Protein AF-A0AAD9IJ02-F1 (afdb_monomer)

Secondary structure (DSSP, 8-state):
--HHHHHHHHHHHTTGGGTTT-EEEEET-TTSHHHHHHHHTT-SEEEEEES-HHHHHHHHHHHHTTS-TTSSS--SEEEEE--GGGBTTTBPPP--SEEE----TTSS-TT-------EE---

Solvent-accessible surface area (backbone atoms only — not comparable to full-atom values): 7118 Å² total; per-residue (Å²): 138,57,75,68,52,55,57,39,35,60,56,44,67,77,41,41,90,75,23,52,73,29,38,32,30,22,58,59,33,49,55,26,46,55,44,53,36,36,47,75,44,40,23,63,28,28,46,27,27,25,73,51,64,72,33,45,55,48,17,51,57,54,45,54,75,77,30,48,85,87,44,101,66,52,66,55,63,48,82,43,84,42,56,79,90,36,48,64,75,86,38,74,67,85,84,36,51,32,33,39,35,71,74,76,93,80,83,74,76,94,84,75,90,75,72,74,48,78,43,74,52,76,133

InterPro domains:
  IPR002052 DNA methylase, N-6 adenine-specific, conserved site [PS00092] (99-105)
  IPR029063 S-adenosyl-L-methionine-dependent methyltransferase superfamily [G3DSA:3.40.50.150] (1-121)
  IPR029063 S-adenosyl-L-methionine-dependent methyltransferase superfamily [SSF53335] (11-120)
  IPR051720 rRNA N6-Adenosine-Methyltransferase/Polyamine Synthase [PTHR23290] (9-113)

Sequence (123 aa):
MKLKELESLMQVSNSFDEFEGRVVADLGCGTGMLAIGAAVLGASHVVAVDVDQDALDLAKENVAGIYDDDDDEPSPIDFIKADVRALGEQQPRIVADTVIMNPPFGTRQKGTNRSLRVHYLLP

Radius of gyration: 14.1 Å; Cα contacts (8 Å, |Δi|>4): 220; chains: 1; bounding box: 35×31×48 Å

pLDDT: mean 81.86, std 16.95, range [34.69, 97.19]

Nearest PDB structures (foldseek):
  6h2v-assembly2_C  TM=8.046E-01  e=5.212E-09  Homo sapiens
  1wy7-assembly1_A  TM=8.695E-01  e=3.372E-08  Pyrococcus horikoshii OT3
  1wy7-assembly3_C  TM=8.698E-01  e=4.963E-08  Pyrococcus horikoshii OT3
  1wy7-assembly4_D  TM=8.541E-01  e=6.421E-08  Pyrococcus horikoshii OT3
  5lv4-assembly1_A-2  TM=8.659E-01  e=7.533E-06  Mus musculus

Mean predicted aligned error: 7.17 Å

Foldseek 3Di:
DDPVLVLLLVLLVVCLVVQAQWEEEEEQCQLNSNVLSSVVSHHQAYEYEHQDPVRLVNNVVVLCVPAPPPDPDGRRYDYDNDDPVCDPPVHDHDDIQWYWYDPDPPDDDPDDDDGIDIDGDDD

Organism: Prototheca wickerhamii (NCBI:txid3111)

Structure (mmCIF, N/CA/C/O backbone):
data_AF-A0AAD9IJ02-F1
#
_entry.id   AF-A0AAD9IJ02-F1
#
loop_
_atom_site.group_PDB
_atom_site.id
_atom_site.type_symbol
_atom_site.label_atom_id
_atom_site.label_alt_id
_atom_site.label_comp_id
_atom_site.label_asym_id
_atom_site.label_entity_id
_atom_site.label_seq_id
_atom_site.pdbx_PDB_ins_code
_atom_site.Cartn_x
_atom_site.Cartn_y
_atom_site.Cartn_z
_atom_site.occupancy
_atom_site.B_iso_or_equiv
_atom_site.auth_seq_id
_atom_site.auth_comp_id
_atom_site.auth_asym_id
_atom_site.auth_atom_id
_atom_site.pdbx_PDB_model_num
ATOM 1 N N . MET A 1 1 ? 15.514 8.988 3.420 1.00 58.41 1 MET A N 1
ATOM 2 C CA . MET A 1 1 ? 14.895 7.767 3.964 1.00 58.41 1 MET A CA 1
ATOM 3 C C . MET A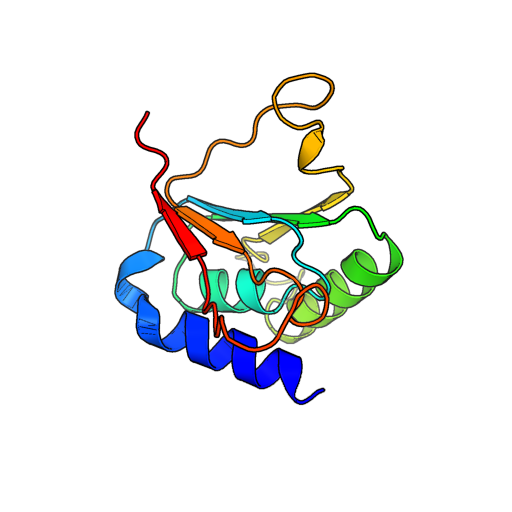 1 1 ? 15.019 7.755 5.484 1.00 58.41 1 MET A C 1
ATOM 5 O O . MET A 1 1 ? 16.122 7.921 6.003 1.00 58.41 1 MET A O 1
ATOM 9 N N . LYS A 1 2 ? 13.899 7.665 6.203 1.00 73.56 2 LYS A N 1
ATOM 10 C CA . LYS A 1 2 ? 13.828 7.643 7.677 1.00 73.56 2 LYS A CA 1
ATOM 11 C C . LYS A 1 2 ? 14.028 6.205 8.185 1.00 73.56 2 LYS A C 1
ATOM 13 O O . LYS A 1 2 ? 13.616 5.260 7.528 1.00 73.56 2 LYS A O 1
ATOM 18 N N . LEU A 1 3 ? 14.589 6.022 9.386 1.00 71.81 3 LEU A N 1
ATOM 19 C CA . LEU A 1 3 ? 14.873 4.695 9.979 1.00 71.81 3 LEU A CA 1
ATOM 20 C C . LEU A 1 3 ? 13.672 3.722 9.947 1.00 71.81 3 LEU A C 1
ATOM 22 O O . LEU A 1 3 ? 13.836 2.542 9.664 1.00 71.81 3 LEU A O 1
ATOM 26 N N . LYS A 1 4 ? 12.456 4.235 10.165 1.00 69.12 4 LYS A N 1
ATOM 27 C CA . LYS A 1 4 ? 11.210 3.446 10.164 1.00 69.12 4 LYS A CA 1
ATOM 28 C C . LYS A 1 4 ? 10.842 2.857 8.796 1.00 69.12 4 LYS A C 1
ATOM 30 O O . LYS A 1 4 ? 10.205 1.809 8.723 1.00 69.12 4 LYS A O 1
ATOM 35 N N . GLU A 1 5 ? 11.223 3.531 7.714 1.00 76.25 5 GLU A N 1
ATOM 36 C CA . GLU A 1 5 ? 10.972 3.068 6.343 1.00 76.25 5 GLU A CA 1
ATOM 37 C C . GLU A 1 5 ? 11.835 1.834 6.048 1.00 76.25 5 GLU A C 1
ATOM 39 O O . GLU A 1 5 ? 11.352 0.853 5.489 1.00 76.25 5 GLU A O 1
ATOM 44 N N . LEU A 1 6 ? 13.085 1.838 6.526 1.00 74.25 6 LEU A N 1
ATOM 45 C CA . LEU A 1 6 ? 14.012 0.714 6.387 1.00 74.25 6 LEU A CA 1
ATOM 46 C C . LEU A 1 6 ? 13.545 -0.515 7.179 1.00 74.25 6 LEU A C 1
ATOM 48 O O . LEU A 1 6 ? 13.568 -1.630 6.666 1.00 74.25 6 LEU A O 1
ATOM 52 N N . GLU A 1 7 ? 13.074 -0.313 8.411 1.00 77.06 7 GLU A N 1
ATOM 53 C CA . GLU A 1 7 ? 12.501 -1.388 9.233 1.00 77.06 7 GLU A CA 1
ATOM 54 C C . GLU A 1 7 ? 11.264 -2.020 8.586 1.00 77.06 7 GLU A C 1
ATOM 56 O O . GLU A 1 7 ? 11.040 -3.221 8.730 1.00 77.06 7 GLU A O 1
ATOM 61 N N . SER A 1 8 ? 10.459 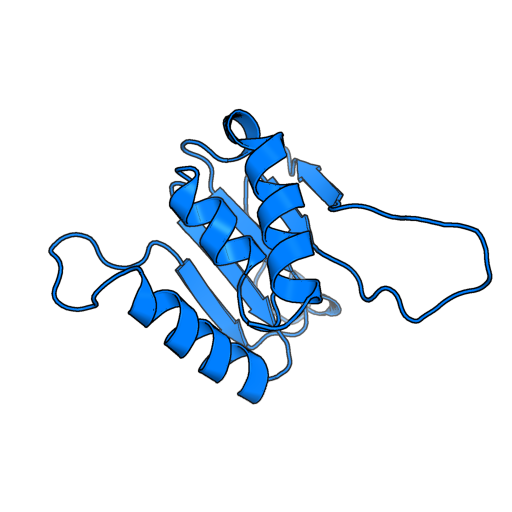-1.222 7.879 1.00 77.56 8 SER A N 1
ATOM 62 C CA . SER A 1 8 ? 9.264 -1.705 7.179 1.00 77.56 8 SER A CA 1
ATOM 63 C C . SER A 1 8 ? 9.646 -2.580 5.982 1.00 77.56 8 SER A C 1
ATOM 65 O O . SER A 1 8 ? 9.130 -3.688 5.848 1.00 77.56 8 SER A O 1
ATOM 67 N N . LEU A 1 9 ? 10.621 -2.149 5.174 1.00 78.62 9 LEU A N 1
ATOM 68 C CA . LEU A 1 9 ? 11.122 -2.943 4.048 1.00 78.62 9 LE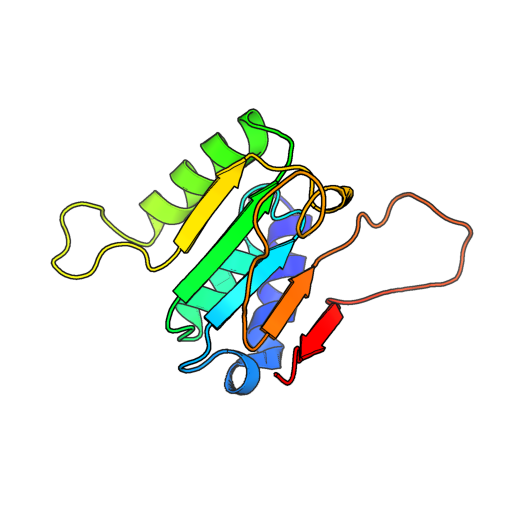U A CA 1
ATOM 69 C C . LEU A 1 9 ? 11.768 -4.259 4.490 1.00 78.62 9 LEU A C 1
ATOM 71 O O . LEU A 1 9 ? 11.489 -5.294 3.894 1.00 78.62 9 LEU A O 1
ATOM 75 N N . MET A 1 10 ? 12.578 -4.246 5.556 1.00 77.06 10 MET A N 1
ATOM 76 C CA . MET A 1 10 ? 13.199 -5.476 6.069 1.00 77.06 10 MET A CA 1
ATOM 77 C C . MET A 1 10 ? 12.173 -6.502 6.565 1.00 77.06 10 MET A C 1
ATOM 79 O O . MET A 1 10 ? 12.429 -7.704 6.542 1.00 77.06 10 MET A O 1
ATOM 83 N N . GLN A 1 11 ? 11.016 -6.052 7.052 1.00 76.38 11 GLN A N 1
ATOM 84 C CA . GLN A 1 11 ? 9.948 -6.962 7.468 1.00 76.38 11 GLN A CA 1
ATOM 85 C C . GLN A 1 11 ? 9.268 -7.616 6.266 1.00 76.38 11 GLN A C 1
ATOM 87 O O . GLN A 1 11 ? 9.019 -8.820 6.287 1.00 76.38 11 GLN A O 1
ATOM 92 N N . VAL A 1 12 ? 9.018 -6.842 5.211 1.00 80.06 12 VAL A N 1
ATOM 93 C CA . VAL A 1 12 ? 8.391 -7.330 3.977 1.00 80.06 12 VAL A CA 1
ATOM 94 C C . VAL A 1 12 ? 9.329 -8.275 3.229 1.00 80.06 12 VAL A C 1
ATOM 96 O O . VAL A 1 12 ? 8.906 -9.360 2.844 1.00 80.06 12 VAL A O 1
ATOM 99 N N . SER A 1 13 ? 10.625 -7.956 3.139 1.00 78.19 13 SER A N 1
ATOM 100 C CA . SER A 1 13 ? 11.620 -8.805 2.461 1.00 78.19 13 SER A CA 1
ATOM 101 C C . SER A 1 13 ? 11.745 -10.212 3.049 1.00 78.19 13 SER A C 1
ATOM 103 O O . SER A 1 13 ? 12.079 -11.147 2.330 1.00 78.19 13 SER A O 1
ATOM 105 N N . ASN A 1 14 ? 11.468 -10.387 4.344 1.00 79.06 14 ASN A N 1
ATOM 106 C CA . ASN A 1 14 ? 11.504 -11.700 4.995 1.00 79.06 14 ASN A CA 1
ATOM 107 C C . ASN A 1 14 ? 10.284 -12.584 4.674 1.00 79.06 14 ASN A C 1
ATOM 109 O O . ASN A 1 14 ? 10.223 -13.706 5.169 1.00 79.06 14 ASN A O 1
ATOM 113 N N . SER A 1 15 ? 9.333 -12.092 3.873 1.00 75.06 15 SER A N 1
ATOM 114 C CA . SER A 1 15 ? 8.052 -12.753 3.591 1.00 75.06 15 SER A CA 1
ATOM 115 C C . SER A 1 15 ? 7.784 -12.880 2.080 1.00 75.06 15 SER A C 1
ATOM 117 O O . SER A 1 15 ? 6.633 -12.844 1.669 1.00 75.06 15 SER A O 1
ATOM 119 N N . PHE A 1 16 ? 8.826 -12.988 1.240 1.00 69.19 16 PHE A N 1
ATOM 120 C CA . PHE A 1 16 ? 8.719 -13.007 -0.235 1.00 69.19 16 PHE A CA 1
ATOM 121 C C . PHE A 1 16 ? 7.615 -13.944 -0.767 1.00 69.19 16 PHE A C 1
ATOM 123 O O . PHE A 1 16 ? 6.700 -13.484 -1.450 1.00 69.19 16 PHE A O 1
ATOM 130 N N . ASP A 1 17 ? 7.626 -15.217 -0.355 1.00 74.44 17 ASP A N 1
ATOM 131 C CA . ASP A 1 17 ? 6.635 -16.228 -0.772 1.00 74.44 17 ASP A CA 1
ATOM 132 C C . ASP A 1 17 ? 5.188 -15.896 -0.332 1.00 74.44 17 ASP A C 1
ATOM 134 O O . ASP A 1 17 ? 4.224 -16.531 -0.768 1.00 74.44 17 ASP A O 1
ATOM 138 N N . GLU A 1 18 ? 5.003 -14.926 0.570 1.00 77.25 18 GLU A N 1
ATOM 139 C CA . GLU A 1 18 ? 3.688 -14.519 1.068 1.00 77.25 18 GLU A CA 1
ATOM 140 C C . GLU A 1 18 ? 2.985 -13.480 0.186 1.00 77.25 18 GLU A C 1
ATOM 142 O O . GLU A 1 18 ? 1.788 -13.241 0.388 1.00 77.25 18 GLU A O 1
ATOM 147 N N . PHE A 1 19 ? 3.685 -12.879 -0.778 1.00 88.12 19 PHE A N 1
ATOM 148 C CA . PHE A 1 19 ? 3.135 -11.821 -1.630 1.00 88.12 19 PHE A CA 1
ATOM 149 C C . PHE A 1 19 ? 3.021 -12.220 -3.098 1.00 88.12 19 PHE A C 1
ATOM 151 O O . PHE A 1 19 ? 2.088 -11.759 -3.750 1.00 88.12 19 PHE A O 1
ATOM 158 N N . GLU A 1 20 ? 3.900 -13.089 -3.604 1.00 91.69 20 GLU A N 1
ATOM 159 C CA . GLU A 1 20 ? 3.946 -13.436 -5.028 1.00 91.69 20 GLU A CA 1
ATOM 160 C C . GLU A 1 20 ? 2.574 -13.882 -5.575 1.00 91.69 20 GLU A C 1
ATOM 162 O O . GLU A 1 20 ? 1.955 -14.832 -5.086 1.00 91.69 20 GLU A O 1
ATOM 167 N N . GLY A 1 21 ? 2.080 -13.160 -6.586 1.00 92.69 21 GLY A N 1
ATOM 168 C CA . GLY A 1 21 ? 0.811 -13.425 -7.266 1.00 92.69 21 GLY A CA 1
ATOM 169 C C . GLY A 1 21 ? -0.455 -13.145 -6.447 1.00 92.69 21 GLY A C 1
ATOM 170 O O . GLY A 1 21 ? -1.537 -13.541 -6.879 1.00 92.69 21 GLY A O 1
ATOM 171 N N . ARG A 1 22 ? -0.347 -12.504 -5.275 1.00 94.06 22 ARG A N 1
ATOM 172 C CA . ARG A 1 22 ? -1.483 -12.241 -4.376 1.00 94.06 22 ARG A CA 1
ATOM 173 C C . ARG A 1 22 ? -2.001 -10.814 -4.478 1.00 94.06 22 ARG A C 1
ATOM 175 O O . ARG A 1 22 ? -1.243 -9.878 -4.744 1.00 94.06 22 ARG A O 1
ATOM 182 N N . VAL A 1 23 ? -3.286 -10.640 -4.176 1.00 95.44 23 VAL A N 1
ATOM 183 C CA . VAL A 1 23 ? -3.873 -9.328 -3.891 1.00 95.44 23 VAL A CA 1
ATOM 184 C C . VAL A 1 23 ? -3.592 -8.979 -2.432 1.00 95.44 23 VAL A C 1
ATOM 186 O O . VAL A 1 23 ? -3.956 -9.728 -1.521 1.00 95.44 23 VAL A O 1
ATOM 189 N N . VAL A 1 24 ? -2.953 -7.835 -2.199 1.00 95.38 24 VAL A N 1
ATOM 190 C CA . VAL A 1 24 ? -2.521 -7.389 -0.868 1.00 95.38 24 VAL A CA 1
ATOM 191 C C . VAL A 1 24 ? -3.268 -6.120 -0.462 1.00 95.38 24 VAL A C 1
ATOM 193 O O . VAL A 1 24 ? -3.442 -5.218 -1.271 1.00 95.38 24 VAL A O 1
ATOM 196 N N . ALA A 1 25 ? -3.684 -6.013 0.798 1.00 95.38 25 ALA A N 1
ATOM 197 C CA . ALA A 1 25 ? -4.203 -4.774 1.375 1.00 95.38 25 ALA A CA 1
ATOM 198 C C . ALA A 1 25 ? -3.248 -4.237 2.450 1.00 95.38 25 ALA A C 1
ATOM 200 O O . ALA A 1 25 ? -3.000 -4.923 3.441 1.00 95.38 25 ALA A O 1
ATOM 201 N N . ASP A 1 26 ? -2.747 -3.013 2.284 1.00 95.06 26 ASP A N 1
ATOM 202 C CA . ASP A 1 26 ? -1.933 -2.300 3.278 1.00 95.06 26 ASP A CA 1
ATOM 203 C C . ASP A 1 26 ? -2.807 -1.291 4.034 1.00 95.06 26 ASP A C 1
ATOM 205 O O . ASP A 1 26 ? -3.236 -0.275 3.483 1.00 95.06 26 ASP A O 1
ATOM 209 N N . LEU A 1 27 ? -3.134 -1.599 5.291 1.00 92.88 27 LEU A N 1
ATOM 210 C CA . LEU A 1 27 ? -4.081 -0.820 6.090 1.00 92.88 27 LEU A CA 1
ATOM 211 C C . LEU A 1 27 ? -3.347 0.138 7.034 1.00 92.88 27 LEU A C 1
ATOM 213 O O . LEU A 1 27 ? -2.746 -0.287 8.025 1.00 92.88 27 LEU A O 1
ATOM 217 N N . GLY A 1 28 ? -3.476 1.439 6.771 1.00 92.75 28 GLY A N 1
ATOM 218 C CA . GLY A 1 28 ? -2.680 2.485 7.415 1.00 92.75 28 GLY A CA 1
ATOM 219 C C . GLY A 1 28 ? -1.288 2.576 6.792 1.00 92.75 28 GLY A C 1
ATOM 220 O O . GLY A 1 28 ? -0.289 2.489 7.509 1.00 92.75 28 GLY A O 1
ATOM 221 N N . CYS A 1 29 ? -1.234 2.677 5.461 1.00 94.38 29 CYS A N 1
ATOM 222 C CA . CYS A 1 29 ? -0.010 2.524 4.674 1.00 94.38 29 CYS A CA 1
ATOM 223 C C . CYS A 1 29 ? 1.020 3.644 4.894 1.00 94.38 29 CYS A C 1
ATOM 225 O O . CYS A 1 29 ? 2.197 3.484 4.552 1.00 94.38 29 CYS A O 1
ATOM 227 N N . GLY A 1 30 ? 0.613 4.789 5.451 1.00 93.94 30 GLY A N 1
ATOM 228 C CA . GLY A 1 30 ? 1.461 5.963 5.605 1.00 93.94 30 GLY A CA 1
ATOM 229 C C . GLY A 1 30 ? 2.107 6.350 4.276 1.00 93.94 30 GLY A C 1
ATOM 230 O O . GLY A 1 30 ? 1.425 6.533 3.275 1.00 93.94 30 GLY A O 1
ATOM 231 N N . THR A 1 31 ? 3.439 6.411 4.252 1.00 94.44 31 THR A N 1
ATOM 232 C CA . THR A 1 31 ? 4.226 6.754 3.054 1.00 94.44 31 THR A CA 1
ATOM 233 C C . THR A 1 31 ? 4.423 5.585 2.078 1.00 94.44 31 THR A C 1
ATOM 235 O O . THR A 1 31 ? 5.294 5.657 1.213 1.00 94.44 31 THR A O 1
ATOM 238 N N . GLY A 1 32 ? 3.673 4.489 2.234 1.00 94.38 32 GLY A N 1
ATOM 239 C CA . GLY A 1 32 ? 3.556 3.414 1.244 1.00 94.38 32 GLY A CA 1
ATOM 240 C C . GLY A 1 32 ? 4.676 2.375 1.233 1.00 94.38 32 GLY A C 1
ATOM 241 O O . GLY A 1 32 ? 4.703 1.535 0.345 1.00 94.38 32 GLY A O 1
ATOM 242 N N . MET A 1 33 ? 5.605 2.380 2.192 1.00 93.25 33 MET A N 1
ATOM 243 C CA . MET A 1 33 ? 6.784 1.498 2.129 1.00 93.25 33 MET A CA 1
ATOM 244 C C . MET A 1 33 ? 6.454 0.002 2.171 1.00 93.25 33 MET A C 1
ATOM 246 O O . MET A 1 33 ? 7.155 -0.788 1.542 1.00 93.25 33 MET A O 1
ATOM 250 N N . LEU A 1 34 ? 5.423 -0.399 2.922 1.00 92.94 34 LEU A N 1
ATOM 251 C CA . LEU A 1 34 ? 4.989 -1.795 2.952 1.00 92.94 34 LEU A CA 1
ATOM 252 C C . LEU A 1 34 ? 4.307 -2.188 1.639 1.00 92.94 34 LEU A C 1
ATOM 254 O O . LEU A 1 34 ? 4.648 -3.227 1.082 1.00 92.94 34 LEU A O 1
ATOM 258 N N . ALA A 1 35 ? 3.404 -1.343 1.135 1.00 95.31 35 ALA A N 1
ATOM 259 C CA . ALA A 1 35 ? 2.765 -1.525 -0.164 1.00 95.31 35 ALA A CA 1
ATOM 260 C C . ALA A 1 35 ? 3.784 -1.650 -1.309 1.00 95.31 35 ALA A C 1
ATOM 262 O O . ALA A 1 35 ? 3.729 -2.603 -2.083 1.00 95.31 35 ALA A O 1
ATOM 263 N N . ILE A 1 36 ? 4.761 -0.739 -1.361 1.00 94.81 36 ILE A N 1
ATOM 264 C CA . ILE A 1 36 ? 5.876 -0.768 -2.315 1.00 94.81 36 ILE A CA 1
ATOM 265 C C . ILE A 1 36 ? 6.674 -2.062 -2.167 1.00 94.81 36 ILE A C 1
ATOM 267 O O . ILE A 1 36 ? 6.966 -2.724 -3.157 1.00 94.81 36 ILE A O 1
ATOM 271 N N . GLY A 1 37 ? 7.008 -2.447 -0.932 1.00 93.31 37 GLY A N 1
ATOM 272 C CA . GLY A 1 37 ? 7.696 -3.705 -0.672 1.00 93.31 37 GLY A CA 1
ATOM 273 C C . GLY A 1 37 ? 6.914 -4.905 -1.210 1.00 93.31 37 GLY A C 1
ATOM 274 O O . GLY A 1 37 ? 7.490 -5.736 -1.896 1.00 93.31 37 GLY A O 1
ATOM 275 N N . ALA A 1 38 ? 5.608 -4.986 -0.9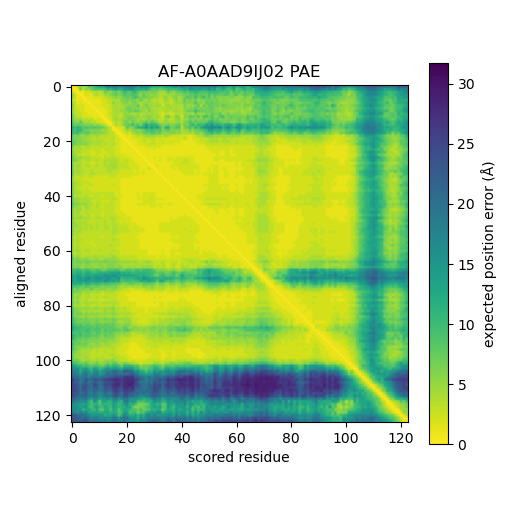50 1.00 93.94 38 ALA A N 1
ATOM 276 C CA . ALA A 1 38 ? 4.771 -6.085 -1.427 1.00 93.94 38 ALA A CA 1
ATOM 277 C C . ALA A 1 38 ? 4.716 -6.141 -2.963 1.00 93.94 38 ALA A C 1
ATOM 279 O O . ALA A 1 38 ? 4.856 -7.221 -3.533 1.00 93.94 38 ALA A O 1
ATOM 280 N N . ALA A 1 39 ? 4.586 -4.987 -3.626 1.00 94.69 39 ALA A N 1
ATOM 281 C CA . ALA A 1 39 ? 4.627 -4.883 -5.084 1.00 94.69 39 ALA A CA 1
ATOM 282 C C . ALA A 1 39 ? 5.971 -5.362 -5.662 1.00 94.69 39 ALA A C 1
ATOM 284 O O . ALA A 1 39 ? 5.996 -6.187 -6.572 1.00 94.69 39 ALA A O 1
ATOM 285 N N . VAL A 1 40 ? 7.094 -4.926 -5.079 1.00 92.38 40 VAL A N 1
ATOM 286 C CA . VAL A 1 40 ? 8.446 -5.342 -5.495 1.00 92.38 40 VAL A CA 1
ATOM 287 C C . VAL A 1 40 ? 8.681 -6.842 -5.284 1.00 92.38 40 VAL A C 1
ATOM 289 O O . VAL A 1 40 ? 9.406 -7.463 -6.059 1.00 92.38 40 VAL A O 1
ATOM 292 N N . LEU A 1 41 ? 8.069 -7.447 -4.262 1.00 92.44 41 LEU A N 1
ATOM 293 C CA . LEU A 1 41 ? 8.138 -8.893 -4.014 1.00 92.44 41 LEU A CA 1
ATOM 294 C C . LEU A 1 41 ? 7.091 -9.695 -4.814 1.00 92.44 41 LEU A C 1
ATOM 296 O O . LEU A 1 41 ? 6.880 -10.871 -4.532 1.00 92.44 41 LEU A O 1
ATOM 300 N N . GLY A 1 42 ? 6.451 -9.085 -5.815 1.00 92.75 42 GLY A N 1
ATOM 301 C CA . GLY A 1 42 ? 5.631 -9.791 -6.798 1.00 92.75 42 GLY A CA 1
ATOM 302 C C . GLY A 1 42 ? 4.144 -9.889 -6.468 1.00 92.75 42 GLY A C 1
ATOM 303 O O . GLY A 1 42 ? 3.463 -10.732 -7.055 1.00 92.75 42 GLY A O 1
ATOM 304 N N . ALA A 1 43 ? 3.611 -9.066 -5.559 1.00 95.06 43 ALA A N 1
ATOM 305 C CA . ALA A 1 43 ? 2.160 -8.941 -5.409 1.00 95.06 43 ALA A CA 1
ATOM 306 C C . ALA A 1 43 ? 1.507 -8.581 -6.751 1.00 95.06 43 ALA A C 1
ATOM 308 O O . ALA A 1 43 ? 1.945 -7.657 -7.433 1.00 95.06 43 ALA A O 1
ATOM 309 N N . SER A 1 44 ? 0.432 -9.285 -7.116 1.00 95.12 44 SER A N 1
ATOM 310 C CA . SER A 1 44 ? -0.282 -9.016 -8.371 1.00 95.12 44 SER A CA 1
ATOM 311 C C . SER A 1 44 ? -1.024 -7.681 -8.339 1.00 95.12 44 SER A C 1
ATOM 313 O O . SER A 1 44 ? -1.283 -7.090 -9.382 1.00 95.12 44 SER A O 1
ATOM 315 N N . HIS A 1 45 ? -1.419 -7.241 -7.143 1.00 96.69 45 HIS A N 1
ATOM 316 C CA . HIS A 1 45 ? -2.070 -5.958 -6.917 1.00 96.69 45 HIS A CA 1
ATOM 317 C C . HIS A 1 45 ? -1.985 -5.581 -5.436 1.00 96.69 45 HIS A C 1
ATOM 319 O O . HIS A 1 45 ? -2.064 -6.459 -4.569 1.00 96.69 45 HIS A O 1
ATOM 325 N N . VAL A 1 46 ? -1.866 -4.289 -5.134 1.00 97.19 46 VAL A N 1
ATOM 326 C CA . VAL A 1 46 ? -1.824 -3.784 -3.760 1.00 97.19 46 VAL A CA 1
ATOM 327 C C . VAL A 1 46 ? -2.820 -2.644 -3.581 1.00 97.19 46 VAL A C 1
ATOM 329 O O . VAL A 1 46 ? -2.727 -1.622 -4.247 1.00 97.19 46 VAL A O 1
ATOM 332 N N . VAL A 1 47 ? -3.735 -2.778 -2.623 1.00 97.12 47 VAL A N 1
ATOM 333 C CA . VAL A 1 47 ? -4.632 -1.697 -2.199 1.00 97.12 47 VAL A CA 1
ATOM 334 C C . VAL A 1 47 ? -4.086 -1.089 -0.911 1.00 97.12 47 VAL A C 1
ATOM 336 O O . VAL A 1 47 ? -4.146 -1.705 0.154 1.00 97.12 47 VAL A O 1
ATOM 339 N N . ALA A 1 48 ? -3.549 0.122 -0.995 1.00 97.00 48 ALA A N 1
ATOM 340 C CA . ALA A 1 48 ? -2.935 0.834 0.117 1.00 97.00 48 ALA A CA 1
ATOM 341 C C . ALA A 1 48 ? -3.864 1.941 0.631 1.00 97.00 48 ALA A C 1
ATOM 343 O O . ALA A 1 48 ? -4.263 2.837 -0.113 1.00 97.00 48 ALA A O 1
ATOM 344 N N . VAL A 1 49 ? -4.229 1.876 1.911 1.00 96.06 49 VAL A N 1
ATOM 345 C CA . VAL A 1 49 ? -5.220 2.769 2.522 1.00 96.06 49 VAL A CA 1
ATOM 346 C C . VAL A 1 49 ? -4.596 3.602 3.626 1.00 96.06 49 VAL A C 1
ATOM 348 O O . VAL A 1 49 ? -4.008 3.052 4.556 1.00 96.06 49 VAL A O 1
ATOM 351 N N . ASP A 1 50 ? -4.832 4.910 3.604 1.00 95.81 50 ASP A N 1
ATOM 352 C CA . ASP A 1 50 ? -4.586 5.786 4.751 1.00 95.81 50 ASP A CA 1
ATOM 353 C C . ASP A 1 50 ? -5.671 6.867 4.862 1.00 95.81 50 ASP A C 1
ATOM 355 O O . ASP A 1 50 ? -6.367 7.186 3.898 1.00 95.81 50 ASP A O 1
ATOM 359 N N . VAL A 1 51 ? -5.840 7.430 6.056 1.00 95.81 51 VAL A N 1
ATOM 360 C CA . VAL A 1 51 ? -6.761 8.550 6.297 1.00 95.81 51 VAL A CA 1
ATOM 361 C C . VAL A 1 51 ? -6.090 9.898 6.007 1.00 95.81 51 VAL A C 1
ATOM 363 O O . VAL A 1 51 ? -6.778 10.886 5.726 1.00 95.81 51 VAL A O 1
ATOM 366 N N . ASP A 1 52 ? -4.757 9.942 6.071 1.00 95.88 52 ASP A N 1
ATOM 367 C CA . ASP A 1 52 ? -3.946 11.140 5.883 1.00 95.88 52 ASP A CA 1
ATOM 368 C C . ASP A 1 52 ? -3.591 11.349 4.400 1.00 95.88 52 ASP A C 1
ATOM 370 O O . ASP A 1 52 ? -2.884 10.548 3.794 1.00 95.88 52 ASP A O 1
ATOM 374 N N . GLN A 1 53 ? -4.079 12.447 3.810 1.00 97.19 53 GLN A N 1
ATOM 375 C CA . GLN A 1 53 ? -3.805 12.764 2.403 1.00 97.19 53 GLN A CA 1
ATOM 376 C C . GLN A 1 53 ? -2.333 13.103 2.172 1.00 97.19 53 GLN A C 1
ATOM 378 O O . GLN A 1 53 ? -1.784 12.684 1.159 1.00 97.19 53 GLN A O 1
ATOM 383 N N . ASP A 1 54 ? -1.693 13.801 3.112 1.00 96.56 54 ASP A N 1
ATOM 384 C CA . ASP A 1 54 ? -0.305 14.237 2.953 1.00 96.56 54 ASP A CA 1
ATOM 385 C C . ASP A 1 54 ? 0.628 13.014 2.932 1.00 96.56 54 ASP A C 1
ATOM 387 O O . ASP A 1 54 ? 1.620 12.971 2.202 1.00 96.56 54 ASP A O 1
ATOM 391 N N . ALA A 1 55 ? 0.283 11.977 3.705 1.00 94.75 55 ALA A N 1
ATOM 392 C CA . ALA A 1 55 ? 0.990 10.702 3.688 1.00 94.75 55 ALA A CA 1
ATOM 393 C C . ALA A 1 55 ? 0.813 9.961 2.353 1.00 94.75 55 ALA A C 1
ATOM 395 O O . ALA A 1 55 ? 1.795 9.439 1.826 1.00 94.75 55 ALA A O 1
ATOM 396 N N . LEU A 1 56 ? -0.405 9.948 1.798 1.00 96.88 56 LEU A N 1
ATOM 397 C CA . LEU A 1 56 ? -0.698 9.321 0.505 1.00 96.88 56 LEU A CA 1
ATOM 398 C C . LEU A 1 56 ? -0.021 10.039 -0.662 1.00 96.88 56 LEU A C 1
ATOM 400 O O . LEU A 1 56 ? 0.440 9.380 -1.589 1.00 96.88 56 LEU A O 1
ATOM 404 N N . ASP A 1 57 ? 0.056 11.366 -0.625 1.00 96.62 57 ASP A N 1
ATOM 405 C CA . ASP A 1 57 ? 0.748 12.140 -1.655 1.00 96.62 57 ASP A CA 1
ATOM 406 C C . ASP A 1 57 ? 2.245 11.798 -1.651 1.00 96.62 57 ASP A C 1
ATOM 408 O O . ASP A 1 57 ? 2.806 11.455 -2.691 1.00 96.62 57 ASP A O 1
ATOM 412 N N . LEU A 1 58 ? 2.863 11.725 -0.466 1.00 95.12 58 LEU A N 1
ATOM 413 C CA . LEU A 1 58 ? 4.244 11.258 -0.331 1.00 95.12 58 LEU A CA 1
ATOM 414 C C . LEU A 1 58 ? 4.415 9.777 -0.722 1.00 95.12 58 LEU A C 1
ATOM 416 O O . LEU A 1 58 ? 5.455 9.390 -1.248 1.00 95.12 58 LEU A O 1
ATOM 420 N N . ALA A 1 59 ? 3.415 8.927 -0.477 1.00 95.19 59 ALA A N 1
ATOM 421 C CA . ALA A 1 59 ? 3.448 7.528 -0.899 1.00 95.19 59 ALA A CA 1
ATOM 422 C C . ALA A 1 59 ? 3.464 7.385 -2.427 1.00 95.19 59 ALA A C 1
ATOM 424 O O . ALA A 1 59 ? 4.208 6.561 -2.960 1.00 95.19 59 ALA A O 1
ATOM 425 N N . LYS A 1 60 ? 2.698 8.228 -3.126 1.00 94.88 60 LYS A N 1
ATOM 426 C CA . LYS A 1 60 ? 2.699 8.299 -4.591 1.00 94.88 60 LYS A CA 1
ATOM 427 C C . LYS A 1 60 ? 4.034 8.803 -5.137 1.00 94.88 60 LYS A C 1
ATOM 429 O O . LYS A 1 60 ? 4.556 8.238 -6.088 1.00 94.88 60 LYS A O 1
ATOM 434 N N . GLU A 1 61 ? 4.638 9.806 -4.505 1.00 93.88 61 GLU A N 1
ATOM 435 C CA . GLU A 1 61 ? 5.993 10.242 -4.877 1.00 93.88 61 GLU A CA 1
ATOM 436 C C . GLU A 1 61 ? 7.024 9.116 -4.697 1.00 93.88 61 GLU A C 1
ATOM 438 O O . GLU A 1 61 ? 7.893 8.923 -5.545 1.00 93.88 61 GLU A O 1
ATOM 443 N N . ASN A 1 62 ? 6.915 8.334 -3.617 1.00 92.69 62 ASN A N 1
ATOM 444 C CA . ASN A 1 62 ? 7.812 7.203 -3.381 1.00 92.69 62 ASN A CA 1
ATOM 445 C C . ASN A 1 62 ? 7.636 6.089 -4.424 1.00 92.69 62 ASN A C 1
ATOM 447 O O . ASN A 1 62 ? 8.638 5.506 -4.837 1.00 92.69 62 ASN A O 1
ATOM 451 N N . VAL A 1 63 ? 6.398 5.782 -4.841 1.00 93.31 63 VAL A N 1
ATOM 452 C CA . VAL A 1 63 ? 6.156 4.742 -5.857 1.00 93.31 63 VAL A CA 1
ATOM 453 C C . VAL A 1 63 ? 6.655 5.177 -7.231 1.00 93.31 63 VAL A C 1
ATOM 455 O O . VAL A 1 63 ? 7.274 4.365 -7.911 1.00 93.31 63 VAL A O 1
ATOM 458 N N . ALA A 1 64 ? 6.498 6.459 -7.581 1.00 90.88 64 ALA A N 1
ATOM 459 C CA . ALA A 1 64 ? 6.999 7.032 -8.832 1.00 90.88 64 ALA A CA 1
ATOM 460 C C . ALA A 1 64 ? 8.536 6.971 -8.952 1.00 90.88 64 ALA A C 1
ATOM 462 O O . ALA A 1 64 ? 9.098 7.038 -10.038 1.00 90.88 64 ALA A O 1
ATOM 463 N N . GLY A 1 65 ? 9.251 6.828 -7.828 1.00 86.12 65 GLY A N 1
ATOM 464 C CA . GLY A 1 65 ? 10.695 6.582 -7.826 1.00 86.12 65 GLY A CA 1
ATOM 465 C C . GLY A 1 65 ? 11.101 5.144 -8.181 1.00 86.12 65 GLY A C 1
ATOM 466 O O . GLY A 1 65 ? 12.299 4.859 -8.228 1.00 86.12 65 GLY A O 1
ATOM 467 N N . ILE A 1 66 ? 10.137 4.235 -8.357 1.00 87.62 66 ILE A N 1
ATOM 468 C CA . ILE A 1 66 ? 10.346 2.794 -8.581 1.00 87.62 66 ILE A CA 1
ATOM 469 C C . ILE A 1 66 ? 9.609 2.318 -9.833 1.00 87.62 66 ILE A C 1
ATOM 471 O O . ILE A 1 66 ? 10.179 1.559 -10.610 1.00 87.62 66 ILE A O 1
ATOM 475 N N . TYR A 1 67 ? 8.364 2.754 -9.999 1.00 86.31 67 TYR A N 1
ATOM 476 C CA . TYR A 1 67 ? 7.520 2.483 -11.153 1.00 86.31 67 TYR A CA 1
ATOM 477 C C . TYR A 1 67 ? 7.332 3.795 -11.903 1.00 86.31 67 TYR A C 1
ATOM 479 O O . TYR A 1 67 ? 6.922 4.781 -11.289 1.00 86.31 67 TYR A O 1
ATOM 487 N N . ASP A 1 68 ? 7.653 3.812 -13.192 1.00 82.00 68 ASP A N 1
ATOM 488 C CA . ASP A 1 68 ? 7.391 4.972 -14.036 1.00 82.00 68 ASP A CA 1
ATOM 489 C C . ASP A 1 68 ? 5.961 4.883 -14.586 1.00 82.00 68 ASP A C 1
ATOM 491 O O . ASP A 1 68 ? 5.493 3.809 -14.964 1.00 82.00 68 ASP A O 1
ATOM 495 N N . ASP A 1 69 ? 5.253 6.008 -14.623 1.00 69.81 69 ASP A N 1
ATOM 496 C CA . ASP A 1 69 ? 3.886 6.053 -15.156 1.00 69.81 69 ASP A CA 1
ATOM 497 C C . ASP A 1 69 ? 3.871 5.907 -16.693 1.00 69.81 69 ASP A C 1
ATOM 499 O O . ASP A 1 69 ? 2.827 5.601 -17.273 1.00 69.81 69 ASP A O 1
ATOM 503 N N . ASP A 1 70 ? 5.021 6.120 -17.348 1.00 76.69 70 ASP A N 1
ATOM 504 C CA . ASP A 1 70 ? 5.208 5.981 -18.798 1.00 76.69 70 ASP A CA 1
ATOM 505 C C . ASP A 1 70 ? 5.575 4.545 -19.242 1.00 76.69 70 ASP A C 1
ATOM 507 O O . ASP A 1 70 ? 5.664 4.282 -20.447 1.00 76.69 70 ASP A O 1
ATOM 511 N N . ASP A 1 71 ? 5.785 3.613 -18.304 1.00 74.31 71 ASP A N 1
ATOM 512 C CA . ASP A 1 71 ? 6.068 2.209 -18.618 1.00 74.31 71 ASP A CA 1
ATOM 513 C C . ASP A 1 71 ? 4.796 1.448 -19.052 1.00 74.31 71 ASP A C 1
ATOM 515 O O . ASP A 1 71 ? 3.680 1.725 -18.610 1.00 74.31 71 ASP A O 1
ATOM 519 N N . ASP A 1 72 ? 4.965 0.421 -19.897 1.00 77.25 72 ASP A N 1
ATOM 520 C CA . ASP A 1 72 ? 3.868 -0.463 -20.341 1.00 77.25 72 ASP A CA 1
ATOM 521 C C . ASP A 1 72 ? 3.203 -1.227 -19.169 1.00 77.25 72 ASP A C 1
ATOM 523 O O . ASP A 1 72 ? 2.091 -1.748 -19.305 1.00 77.25 72 ASP A O 1
ATOM 527 N N . GLU A 1 73 ? 3.875 -1.285 -18.014 1.00 79.44 73 GLU A N 1
ATOM 528 C CA . GLU A 1 73 ? 3.387 -1.872 -16.767 1.00 79.44 73 GLU A CA 1
ATOM 529 C C . GLU A 1 73 ? 3.375 -0.810 -15.652 1.00 79.44 73 GLU A C 1
ATOM 531 O O . GLU A 1 73 ? 4.397 -0.597 -14.994 1.00 79.44 73 GLU A O 1
ATOM 536 N N . PRO A 1 74 ? 2.232 -0.141 -15.407 1.00 86.31 74 PRO A N 1
ATOM 537 C CA . PRO A 1 74 ? 2.133 0.849 -14.343 1.00 86.31 74 PRO A CA 1
ATOM 538 C C . PRO A 1 74 ? 2.275 0.194 -12.965 1.00 86.31 74 PRO A C 1
ATOM 540 O O . PRO A 1 74 ? 2.093 -1.016 -12.798 1.00 86.31 74 PRO A O 1
ATOM 543 N N . SER A 1 75 ? 2.521 1.022 -11.947 1.00 92.06 75 SER A N 1
ATOM 544 C CA . SER A 1 75 ? 2.503 0.593 -10.545 1.00 92.06 75 SER A CA 1
ATOM 545 C C . SER A 1 75 ? 1.265 -0.273 -10.240 1.00 92.06 75 SER A C 1
ATOM 547 O O . SER A 1 75 ? 0.138 0.179 -10.460 1.00 92.06 75 SER A O 1
ATOM 549 N N . PRO A 1 76 ? 1.424 -1.474 -9.646 1.00 95.25 76 PRO A N 1
ATOM 550 C CA . PRO A 1 76 ? 0.298 -2.328 -9.272 1.00 95.25 76 PRO A CA 1
ATOM 551 C C . PRO A 1 76 ? -0.393 -1.859 -7.976 1.00 95.25 76 PRO A C 1
ATOM 553 O O . PRO A 1 76 ? -1.142 -2.630 -7.372 1.00 95.25 76 PRO A O 1
ATOM 556 N N . ILE A 1 77 ? -0.103 -0.639 -7.507 1.00 96.94 77 ILE A N 1
ATOM 557 C CA . ILE A 1 77 ? -0.528 -0.107 -6.210 1.00 96.94 77 ILE A CA 1
ATOM 558 C C . ILE A 1 77 ? -1.587 0.982 -6.382 1.00 96.94 77 ILE A C 1
ATOM 560 O O . ILE A 1 77 ? -1.299 2.050 -6.923 1.00 96.94 77 ILE A O 1
ATOM 564 N N . ASP A 1 78 ? -2.763 0.759 -5.798 1.00 96.50 78 ASP A N 1
ATOM 565 C CA . ASP A 1 78 ? -3.818 1.760 -5.661 1.00 96.50 78 ASP A CA 1
ATOM 566 C C . ASP A 1 78 ? -3.779 2.408 -4.273 1.00 96.50 78 ASP A C 1
ATOM 568 O O . ASP A 1 78 ? -3.989 1.753 -3.250 1.00 96.50 78 ASP A O 1
ATOM 572 N N . PHE A 1 79 ? -3.567 3.726 -4.234 1.00 96.75 79 PHE A N 1
ATOM 573 C CA . PHE A 1 79 ? -3.618 4.522 -3.005 1.00 96.75 79 PHE A CA 1
ATOM 574 C C . PHE A 1 79 ? -5.008 5.124 -2.788 1.00 96.75 79 PHE A C 1
ATOM 576 O O . PHE A 1 79 ? -5.445 6.005 -3.535 1.00 96.75 79 PHE A O 1
ATOM 583 N N . ILE A 1 80 ? -5.686 4.700 -1.722 1.00 96.06 80 ILE A N 1
ATOM 584 C CA . ILE A 1 80 ? -7.061 5.095 -1.407 1.00 96.06 80 ILE A CA 1
ATOM 585 C C . ILE A 1 80 ? -7.103 5.861 -0.086 1.00 96.06 80 ILE A C 1
ATOM 587 O O . ILE A 1 80 ? -6.713 5.355 0.966 1.00 96.06 80 ILE A O 1
ATOM 591 N N . LYS A 1 81 ? -7.676 7.067 -0.117 1.00 96.56 81 LYS A N 1
ATOM 592 C CA . LYS A 1 81 ? -7.993 7.805 1.106 1.00 96.56 81 LYS A CA 1
ATOM 593 C C . LYS A 1 81 ? -9.268 7.267 1.746 1.00 96.56 81 LYS A C 1
ATOM 595 O O . LYS A 1 81 ? -10.366 7.522 1.249 1.00 96.56 81 LYS A O 1
ATOM 600 N N . ALA A 1 82 ? -9.136 6.560 2.861 1.00 94.31 82 ALA A N 1
ATOM 601 C CA . ALA A 1 82 ? -10.266 5.985 3.585 1.00 94.31 82 ALA A CA 1
ATOM 602 C C . ALA A 1 82 ? -9.953 5.783 5.075 1.00 94.31 82 ALA A C 1
ATOM 604 O O . ALA A 1 82 ? -8.799 5.743 5.495 1.00 94.31 82 ALA A O 1
ATOM 605 N N . ASP A 1 83 ? -11.003 5.651 5.889 1.00 92.44 83 ASP A N 1
ATOM 606 C CA . ASP A 1 83 ? -10.852 5.255 7.287 1.00 92.44 83 ASP A CA 1
ATOM 607 C C . ASP A 1 83 ? -11.008 3.740 7.356 1.00 92.44 83 ASP A C 1
ATOM 609 O O . ASP A 1 83 ? -12.099 3.208 7.158 1.00 92.44 83 ASP A O 1
ATOM 613 N N . VAL A 1 84 ? -9.923 3.038 7.678 1.00 89.56 84 VAL A N 1
ATOM 614 C CA . VAL A 1 84 ? -9.912 1.572 7.794 1.00 89.56 84 VAL A CA 1
ATOM 615 C C . VAL A 1 84 ? -11.034 1.057 8.708 1.00 89.56 84 VAL A C 1
ATOM 617 O O . VAL A 1 84 ? -11.571 -0.023 8.476 1.00 89.56 84 VAL A O 1
ATOM 620 N N . ARG A 1 85 ? -11.436 1.8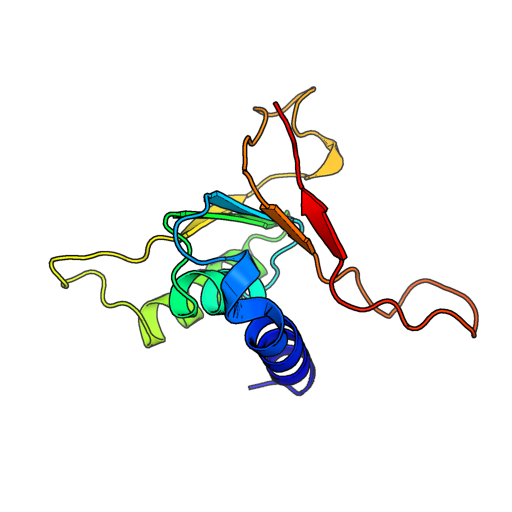33 9.724 1.00 88.81 85 ARG A N 1
ATOM 621 C CA . ARG A 1 85 ? -12.500 1.465 10.675 1.00 88.81 85 ARG A CA 1
ATOM 622 C C . ARG A 1 85 ? -13.904 1.535 10.073 1.00 88.81 85 ARG A C 1
ATOM 624 O O . ARG A 1 85 ? -14.823 0.982 10.660 1.00 88.81 85 ARG A O 1
ATOM 631 N N . ALA A 1 86 ? -14.072 2.236 8.955 1.00 89.19 86 ALA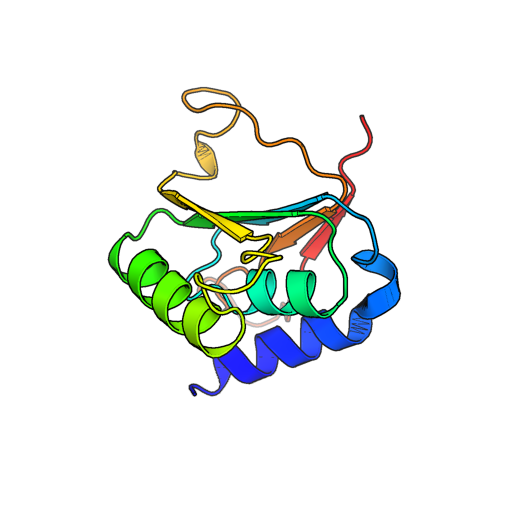 A N 1
ATOM 632 C CA . ALA A 1 86 ? -15.346 2.416 8.267 1.00 89.19 86 ALA A CA 1
ATOM 633 C C . ALA A 1 86 ? -15.522 1.465 7.066 1.00 89.19 86 ALA A C 1
ATOM 635 O O . ALA A 1 86 ? -16.625 1.378 6.516 1.00 89.19 86 ALA A O 1
ATOM 636 N N . LEU A 1 87 ? -14.464 0.751 6.659 1.00 86.62 87 LEU A N 1
ATOM 637 C CA . LEU A 1 87 ? -14.497 -0.217 5.559 1.00 86.62 87 LEU A CA 1
ATOM 638 C C . LEU A 1 87 ? -15.455 -1.378 5.858 1.00 86.62 87 LEU A C 1
ATOM 640 O O . LEU A 1 87 ? -15.435 -1.968 6.936 1.00 86.62 87 LEU A O 1
ATOM 644 N N . GLY A 1 88 ? -16.281 -1.737 4.876 1.00 82.75 88 GLY A N 1
ATOM 645 C CA . GLY A 1 88 ? -17.285 -2.798 4.987 1.00 82.75 88 GLY A CA 1
ATOM 646 C C . GLY A 1 88 ? -18.575 -2.398 5.712 1.00 82.75 88 GLY A C 1
ATOM 647 O O . GLY A 1 88 ? -19.519 -3.187 5.702 1.00 82.75 88 GLY A O 1
ATOM 648 N N . GLU A 1 89 ? -18.634 -1.195 6.288 1.00 87.75 89 GLU A N 1
ATOM 649 C CA . GLU A 1 89 ? -19.842 -0.626 6.895 1.00 87.75 89 GLU A CA 1
ATOM 650 C C . GLU A 1 89 ? -20.309 0.620 6.133 1.00 87.75 89 GLU A C 1
ATOM 652 O O . GLU A 1 89 ? -21.299 0.580 5.406 1.00 87.75 89 GLU A O 1
ATOM 657 N N . GLN A 1 90 ? -19.590 1.733 6.299 1.00 87.69 90 GLN A N 1
ATOM 658 C CA . GLN A 1 90 ? -19.905 3.031 5.691 1.00 87.69 90 GLN A CA 1
ATOM 659 C C . GLN A 1 90 ? -19.095 3.281 4.415 1.00 87.69 90 GLN A C 1
ATOM 661 O O . GLN A 1 90 ? -19.442 4.148 3.614 1.00 87.69 90 GLN A O 1
ATOM 666 N N . GLN A 1 91 ? -18.011 2.531 4.234 1.00 85.88 91 GLN A N 1
ATOM 667 C CA . GLN A 1 91 ? -17.144 2.559 3.065 1.00 85.88 91 GLN A CA 1
ATOM 668 C C . GLN A 1 91 ? -17.095 1.163 2.425 1.00 85.88 91 GLN A C 1
ATOM 670 O O . GLN A 1 91 ? -17.363 0.169 3.109 1.00 85.88 91 GLN A O 1
ATOM 675 N N . PRO A 1 92 ? -16.776 1.052 1.122 1.00 85.12 92 PRO A N 1
ATOM 676 C CA . PRO A 1 92 ? -16.694 -0.236 0.441 1.00 85.12 92 PRO A CA 1
ATOM 677 C C . PRO A 1 92 ? -15.770 -1.229 1.152 1.00 85.12 92 PRO A C 1
ATOM 679 O O . PRO A 1 92 ? -14.799 -0.854 1.808 1.00 85.12 92 PRO A O 1
ATOM 682 N N . ARG A 1 93 ? -16.076 -2.521 1.020 1.00 88.19 93 ARG A N 1
ATOM 683 C CA . ARG A 1 93 ? -15.198 -3.591 1.498 1.00 88.19 93 ARG A CA 1
ATOM 684 C C . ARG A 1 93 ? -13.990 -3.706 0.571 1.00 88.19 93 ARG A C 1
ATOM 686 O O . ARG A 1 93 ? -14.158 -3.719 -0.644 1.00 88.19 93 ARG A O 1
ATOM 693 N N . ILE A 1 94 ? -12.810 -3.879 1.156 1.00 88.38 94 ILE A N 1
ATOM 694 C CA . ILE A 1 94 ? -11.614 -4.331 0.442 1.00 88.38 94 ILE A CA 1
ATOM 695 C C . ILE A 1 94 ? -11.527 -5.850 0.589 1.00 88.38 94 ILE A C 1
ATOM 697 O O . ILE A 1 94 ? -11.701 -6.378 1.690 1.00 88.38 94 ILE A O 1
ATOM 701 N N . VAL A 1 95 ? -11.300 -6.541 -0.525 1.00 89.44 95 VAL A N 1
ATOM 702 C CA . VAL A 1 95 ? -11.072 -7.988 -0.575 1.00 89.44 95 VAL A CA 1
ATOM 703 C C . VAL A 1 95 ? -9.647 -8.198 -1.064 1.00 89.44 95 VAL A C 1
ATOM 705 O O . VAL A 1 95 ? -9.266 -7.645 -2.090 1.00 89.44 95 VAL A O 1
ATOM 708 N N . ALA A 1 96 ? -8.865 -8.953 -0.304 1.00 91.38 96 ALA A N 1
ATOM 709 C CA . ALA A 1 96 ? -7.463 -9.234 -0.580 1.00 91.38 96 ALA A CA 1
ATOM 710 C C . ALA A 1 96 ? -7.122 -10.611 -0.009 1.00 91.38 96 ALA A C 1
ATOM 712 O O . ALA A 1 96 ? -7.717 -11.006 0.991 1.00 91.38 96 ALA A O 1
ATOM 713 N N . ASP A 1 97 ? -6.163 -11.315 -0.601 1.00 92.06 97 ASP A N 1
ATOM 714 C CA . ASP A 1 97 ? -5.666 -12.588 -0.068 1.00 92.06 97 ASP A CA 1
ATOM 715 C C . ASP A 1 97 ? -4.871 -12.358 1.221 1.00 92.06 97 ASP A C 1
ATOM 717 O O . ASP A 1 97 ? -4.971 -13.118 2.187 1.00 92.06 97 ASP A O 1
ATOM 721 N N . THR A 1 98 ? -4.110 -11.262 1.239 1.00 90.44 98 THR A N 1
ATOM 722 C CA . THR A 1 98 ? -3.189 -10.903 2.312 1.00 90.44 98 THR A CA 1
ATOM 723 C C . THR A 1 98 ? -3.473 -9.486 2.800 1.00 90.44 98 THR A C 1
ATOM 725 O O . THR A 1 98 ? -3.520 -8.545 2.016 1.00 90.44 98 THR A O 1
ATOM 728 N N . VAL A 1 99 ? -3.599 -9.295 4.110 1.00 90.69 99 VAL A N 1
ATOM 729 C CA . VAL A 1 99 ? -3.656 -7.972 4.746 1.00 90.69 99 VAL A CA 1
ATOM 730 C C . VAL A 1 99 ? -2.369 -7.740 5.518 1.00 90.69 99 VAL A C 1
ATOM 732 O O . VAL A 1 99 ? -2.013 -8.556 6.369 1.00 90.69 99 VAL A O 1
ATOM 735 N N . ILE A 1 100 ? -1.711 -6.614 5.263 1.00 90.56 100 ILE A N 1
ATOM 736 C CA . ILE A 1 100 ? -0.533 -6.150 5.988 1.00 90.56 100 ILE A CA 1
ATOM 737 C C . ILE A 1 100 ? -0.827 -4.845 6.722 1.00 90.56 100 ILE A C 1
ATOM 739 O O . ILE A 1 100 ? -1.649 -4.030 6.309 1.00 90.56 100 ILE A O 1
ATOM 743 N N . MET A 1 101 ? -0.160 -4.666 7.857 1.00 87.19 101 MET A N 1
ATOM 744 C CA . MET A 1 101 ? -0.160 -3.408 8.594 1.00 87.19 101 MET A CA 1
ATOM 745 C C . MET A 1 101 ? 1.067 -3.318 9.494 1.00 87.19 101 MET A C 1
ATOM 747 O O . MET A 1 101 ? 1.440 -4.296 10.157 1.00 87.19 101 MET A O 1
ATOM 751 N N . ASN A 1 102 ? 1.653 -2.123 9.568 1.00 81.62 102 ASN A N 1
ATOM 752 C CA . ASN A 1 102 ? 2.647 -1.764 10.576 1.00 81.62 102 ASN A CA 1
ATOM 753 C C . ASN A 1 102 ? 2.010 -0.804 11.596 1.00 81.62 102 ASN A C 1
ATOM 755 O O . ASN A 1 102 ? 2.126 0.416 11.452 1.00 81.62 102 ASN A O 1
ATOM 759 N N . PRO A 1 103 ? 1.279 -1.319 12.605 1.00 67.44 103 PRO A N 1
ATOM 760 C CA . PRO A 1 103 ? 0.606 -0.464 13.573 1.00 67.44 103 PRO A CA 1
ATOM 761 C C . PRO A 1 103 ? 1.613 0.455 14.289 1.00 67.44 103 PRO A C 1
ATOM 763 O O . PRO A 1 103 ? 2.746 0.052 14.556 1.00 67.44 103 PRO A O 1
ATOM 766 N N . PRO A 1 104 ? 1.224 1.688 14.657 1.00 62.56 104 PRO A N 1
ATOM 767 C CA . PRO A 1 104 ? 2.152 2.655 15.227 1.00 62.56 104 PRO A CA 1
ATOM 768 C C . PRO A 1 104 ? 2.776 2.130 16.528 1.00 62.56 104 PRO A C 1
ATOM 770 O O . PRO A 1 104 ? 2.079 1.864 17.507 1.00 62.56 104 PRO A O 1
ATOM 773 N N . PHE A 1 105 ? 4.111 2.087 16.582 1.00 54.47 105 PHE A N 1
ATOM 774 C CA . PHE A 1 105 ? 4.912 1.657 17.743 1.00 54.47 105 PHE A CA 1
ATOM 775 C C . PHE A 1 105 ? 4.759 2.528 19.016 1.00 54.47 105 PHE A C 1
ATOM 777 O O . PHE A 1 105 ? 5.487 2.348 19.989 1.00 54.47 105 PHE A O 1
ATOM 784 N N . GLY A 1 106 ? 3.838 3.495 19.039 1.00 45.06 106 GLY A N 1
ATOM 785 C CA . GLY A 1 106 ? 3.814 4.587 20.019 1.00 45.06 106 GLY A CA 1
ATOM 786 C C . GLY A 1 106 ? 2.661 4.600 21.022 1.00 45.06 106 GLY A C 1
ATOM 787 O O . GLY A 1 106 ? 2.652 5.458 21.898 1.00 45.06 106 GLY A O 1
ATOM 788 N N . THR A 1 107 ? 1.693 3.683 20.950 1.00 43.62 107 THR A N 1
ATOM 789 C CA . THR A 1 107 ? 0.619 3.606 21.956 1.00 43.62 107 THR A CA 1
ATOM 790 C C . THR A 1 107 ? 0.554 2.227 22.598 1.00 43.62 107 THR A C 1
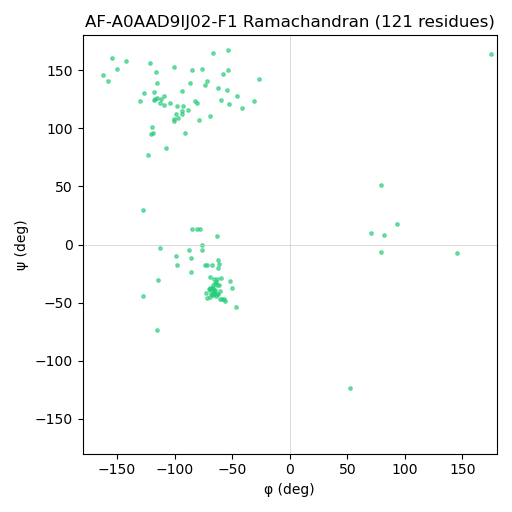ATOM 792 O O . THR A 1 107 ? -0.341 1.447 22.291 1.00 43.62 107 THR A O 1
ATOM 795 N N . ARG A 1 108 ? 1.481 1.933 23.529 1.00 47.09 108 ARG A N 1
ATOM 796 C CA . ARG A 1 108 ? 1.175 1.319 24.846 1.00 47.09 108 ARG A CA 1
ATOM 797 C C . ARG A 1 108 ? 2.421 0.965 25.665 1.00 47.09 108 ARG A C 1
ATOM 799 O O . ARG A 1 108 ? 3.541 0.918 25.176 1.00 47.09 108 ARG A O 1
ATOM 806 N N . GLN A 1 109 ? 2.144 0.747 26.948 1.00 46.88 109 GLN A N 1
ATOM 807 C CA . GLN A 1 109 ? 2.979 0.184 28.008 1.00 46.88 109 GLN A CA 1
ATOM 808 C C . GLN A 1 109 ? 4.078 -0.786 27.528 1.00 46.88 109 GLN A C 1
ATOM 810 O O . GLN A 1 109 ? 3.862 -1.610 26.642 1.00 46.88 109 GLN A O 1
ATOM 815 N N . LYS A 1 110 ? 5.244 -0.700 28.190 1.00 34.84 110 LYS A N 1
ATOM 816 C CA . LYS A 1 110 ? 6.420 -1.574 28.024 1.00 34.84 110 LYS A CA 1
ATOM 817 C C . LYS A 1 110 ? 6.015 -3.051 27.872 1.00 34.84 110 LYS A C 1
ATOM 819 O O . LYS A 1 110 ? 5.505 -3.623 28.830 1.00 34.84 110 LYS A O 1
ATOM 824 N N . GLY A 1 111 ? 6.319 -3.679 26.729 1.00 40.84 111 GLY A N 1
ATOM 825 C CA . GLY A 1 111 ? 6.386 -5.149 26.655 1.00 40.84 111 GLY A CA 1
ATOM 826 C C . GLY A 1 111 ? 5.947 -5.849 25.369 1.00 40.84 111 GLY A C 1
ATOM 827 O O . GLY A 1 111 ? 6.150 -7.053 25.273 1.00 40.84 111 GLY A O 1
ATOM 828 N N . THR A 1 112 ? 5.381 -5.171 24.370 1.00 36.66 112 THR A N 1
ATOM 829 C CA . THR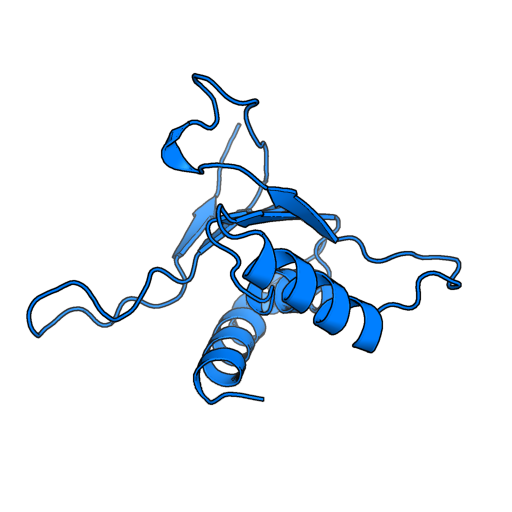 A 1 112 ? 4.963 -5.846 23.125 1.00 36.66 112 THR A CA 1
ATOM 830 C C . THR A 1 112 ? 5.699 -5.294 21.917 1.00 36.66 112 THR A C 1
ATOM 832 O O . THR A 1 112 ? 5.273 -4.302 21.334 1.00 36.66 112 THR A O 1
ATOM 835 N N . ASN A 1 113 ? 6.785 -5.963 21.526 1.00 42.09 113 ASN A N 1
ATOM 836 C CA . ASN A 1 113 ? 7.325 -5.850 20.177 1.00 42.09 113 ASN A CA 1
ATOM 837 C C . ASN A 1 113 ? 6.320 -6.534 19.238 1.00 42.09 113 ASN A C 1
ATOM 839 O O . ASN A 1 113 ? 6.099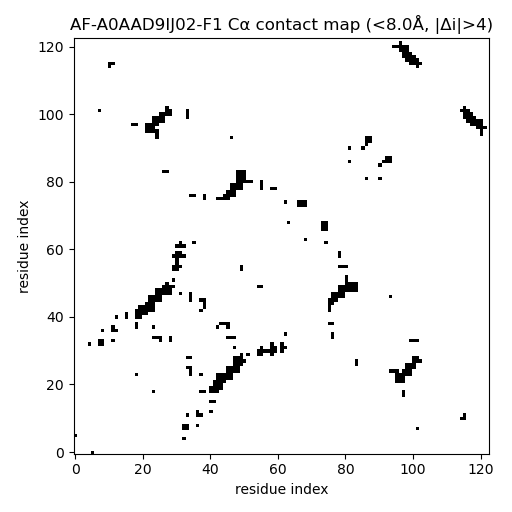 -7.740 19.362 1.00 42.09 113 ASN A O 1
ATOM 843 N N . ARG A 1 114 ? 5.618 -5.783 18.389 1.00 46.81 114 ARG A N 1
ATOM 844 C CA . ARG A 1 114 ? 4.686 -6.364 17.414 1.00 46.81 114 ARG A CA 1
ATOM 845 C C . ARG A 1 114 ? 5.156 -5.974 16.023 1.00 46.81 114 ARG A C 1
ATOM 847 O O . ARG A 1 114 ? 4.967 -4.843 15.603 1.00 46.81 114 ARG A O 1
ATOM 854 N N . SER A 1 115 ? 5.802 -6.946 15.392 1.00 53.94 115 SER A N 1
ATOM 855 C CA . SER A 1 115 ? 6.117 -7.038 13.971 1.00 53.94 115 SER A CA 1
ATOM 856 C C . SER A 1 115 ? 4.879 -6.870 13.081 1.00 53.94 115 SER A C 1
ATOM 858 O O . SER A 1 115 ? 3.744 -6.956 13.568 1.00 53.94 115 SER A O 1
ATOM 860 N N . LEU A 1 116 ? 5.128 -6.683 11.779 1.00 53.75 116 LEU A N 1
ATOM 861 C CA . LEU A 1 116 ? 4.186 -6.817 10.667 1.00 53.75 116 LEU A CA 1
ATOM 862 C C . LEU A 1 116 ? 3.127 -7.879 10.978 1.00 53.75 116 LEU A C 1
ATOM 864 O O . LEU A 1 116 ? 3.456 -9.026 11.298 1.00 53.75 116 LEU A O 1
ATOM 868 N N . ARG A 1 117 ? 1.853 -7.493 10.914 1.00 62.09 117 ARG A N 1
ATOM 869 C CA . ARG A 1 117 ? 0.751 -8.453 10.993 1.00 62.09 117 ARG A CA 1
ATOM 870 C C . ARG A 1 117 ? 0.306 -8.786 9.588 1.00 62.09 117 ARG A C 1
ATOM 872 O O . ARG A 1 117 ? -0.308 -7.943 8.946 1.00 62.09 117 ARG A O 1
ATOM 879 N N . VAL A 1 118 ? 0.612 -10.006 9.166 1.00 59.41 118 VAL A N 1
ATOM 880 C CA . VAL A 1 118 ? 0.066 -10.600 7.952 1.00 59.41 118 VAL A CA 1
ATOM 881 C C . VAL A 1 118 ? -1.175 -11.396 8.345 1.00 59.41 118 VAL A C 1
ATOM 883 O O . VAL A 1 118 ? -1.105 -12.302 9.178 1.00 59.41 118 VAL A O 1
ATOM 886 N N . HIS A 1 119 ? -2.330 -11.021 7.809 1.00 63.53 119 HIS A N 1
ATOM 887 C CA . HIS A 1 119 ? -3.582 -11.745 8.000 1.00 63.53 119 HIS A CA 1
ATOM 888 C C . HIS A 1 119 ? -4.088 -12.249 6.654 1.00 63.53 119 HIS A C 1
ATOM 890 O O . HIS A 1 119 ? -4.309 -11.458 5.744 1.00 63.53 119 HIS A O 1
ATOM 896 N N . TYR A 1 120 ? -4.319 -13.555 6.554 1.00 56.25 120 TYR A N 1
ATOM 897 C CA . TYR A 1 120 ? -5.000 -14.145 5.410 1.00 56.25 120 TYR A CA 1
ATOM 898 C C . TYR A 1 120 ? -6.505 -13.963 5.563 1.00 56.25 120 TYR A C 1
ATOM 900 O O . TYR A 1 120 ? -7.082 -14.414 6.559 1.00 56.25 120 TYR A O 1
ATOM 908 N N . LEU A 1 121 ? -7.141 -13.304 4.597 1.00 49.66 121 LEU A N 1
ATOM 909 C CA . LEU A 1 121 ? -8.595 -13.313 4.488 1.00 49.66 121 LEU A CA 1
ATOM 910 C C . LEU A 1 121 ? -8.958 -14.484 3.576 1.00 49.66 121 LEU A C 1
ATOM 912 O O . LEU A 1 121 ? -8.894 -14.382 2.357 1.00 49.66 121 LEU A O 1
ATOM 916 N N . LEU A 1 122 ? -9.294 -15.627 4.174 1.00 34.69 122 LEU A N 1
ATOM 917 C CA . LEU A 1 122 ? -9.941 -16.695 3.415 1.00 34.69 122 LEU A CA 1
ATOM 918 C C . LEU A 1 122 ? -11.386 -16.262 3.091 1.00 34.69 122 LEU A C 1
ATOM 920 O O . LEU A 1 122 ? -12.009 -15.631 3.954 1.00 34.69 122 LEU A O 1
ATOM 924 N N . PRO A 1 123 ? -11.890 -16.559 1.878 1.00 42.16 123 PRO A N 1
ATOM 925 C CA . PRO A 1 123 ? -13.226 -16.164 1.428 1.00 42.16 123 PRO A CA 1
ATOM 926 C C . PRO A 1 123 ? -14.361 -16.689 2.317 1.00 42.16 123 PRO A C 1
ATOM 928 O O . PRO A 1 123 ? -14.213 -17.784 2.911 1.00 42.16 123 PRO A O 1
#